Protein AF-A0A8C5MD78-F1 (afdb_monomer_lite)

Foldseek 3Di:
DDPCPDPVCVVDPPVCVVVVVDDDPDDDDDPDPPDPPVPDCVVVVDDPDDDDDDDDDDPVRVVVCVPVDDDDPVPD

pLDDT: mean 91.62, std 9.54, range [53.5, 98.0]

Secondary structure (DSSP, 8-state):
---TT-GGGTT--HHHHHTT-SPPS------STT--TTS-HHHHTS---PPPP--PPPHHHHHTTTT-----GGG-

InterPro domains:
  IPR000961 AGC-kinase, C-terminal [PS51285] (10-76)
  IPR000961 AGC-kinase, C-terminal [SM00133] (10-72)
  IPR017892 Protein kinase, C-terminal [PF00433] (30-69)

Structure (mmCIF, N/CA/C/O backbone):
data_AF-A0A8C5MD78-F1
#
_entry.id   AF-A0A8C5MD78-F1
#
loop_
_atom_site.group_PDB
_atom_site.id
_atom_site.type_symbol
_atom_site.label_atom_id
_atom_site.label_alt_id
_atom_site.label_comp_id
_atom_site.label_asym_id
_atom_site.label_entity_id
_atom_site.label_seq_id
_atom_site.pdbx_PDB_ins_code
_atom_site.Cartn_x
_atom_site.Cartn_y
_atom_site.Cartn_z
_atom_site.occupancy
_atom_site.B_iso_or_equiv
_atom_site.auth_seq_id
_atom_site.auth_comp_id
_atom_site.auth_asym_id
_atom_site.auth_atom_id
_atom_site.pdbx_PDB_model_num
ATOM 1 N N . MET A 1 1 ? 17.692 19.242 -1.995 1.00 53.50 1 MET A N 1
ATOM 2 C CA . MET A 1 1 ? 19.011 18.614 -2.240 1.00 53.50 1 MET A CA 1
ATOM 3 C C . MET A 1 1 ? 19.091 18.295 -3.724 1.00 53.50 1 MET A C 1
ATOM 5 O O . MET A 1 1 ? 18.089 17.838 -4.257 1.00 53.50 1 MET A O 1
ATOM 9 N N . ASN A 1 2 ? 20.198 18.608 -4.402 1.00 64.81 2 ASN A N 1
ATOM 10 C CA . ASN A 1 2 ? 20.339 18.356 -5.837 1.00 64.81 2 ASN A CA 1
ATOM 11 C C . ASN A 1 2 ? 21.083 17.029 -6.067 1.00 64.81 2 ASN A C 1
ATOM 13 O O . ASN A 1 2 ? 22.294 16.968 -5.877 1.00 64.81 2 ASN A O 1
ATOM 17 N N . PHE A 1 3 ? 20.353 15.989 -6.470 1.00 70.69 3 PHE A N 1
ATOM 18 C CA . PHE A 1 3 ? 20.909 14.666 -6.773 1.00 70.69 3 PHE A CA 1
ATOM 19 C C . PHE A 1 3 ? 21.408 14.528 -8.220 1.00 70.69 3 PHE A C 1
ATOM 21 O O . PHE A 1 3 ? 22.052 13.533 -8.538 1.00 70.69 3 PHE A O 1
ATOM 28 N N . SER A 1 4 ? 21.189 15.533 -9.082 1.00 64.94 4 SER A N 1
ATOM 29 C CA . SER A 1 4 ? 21.557 15.481 -10.506 1.00 64.94 4 SER A CA 1
ATOM 30 C C . SER A 1 4 ? 23.068 15.447 -10.761 1.00 64.94 4 SER A C 1
ATOM 32 O O . SER A 1 4 ? 23.487 15.228 -11.890 1.00 64.94 4 SER A O 1
ATOM 34 N N . HIS A 1 5 ? 23.886 15.702 -9.735 1.00 66.81 5 HIS A N 1
ATOM 35 C CA . HIS A 1 5 ? 25.350 15.729 -9.820 1.00 66.81 5 HIS A CA 1
ATOM 36 C C . HIS A 1 5 ? 26.024 14.546 -9.103 1.00 66.81 5 HIS A C 1
ATOM 38 O O . HIS A 1 5 ? 27.249 14.527 -8.992 1.00 66.81 5 HIS A O 1
ATOM 44 N N . ASN A 1 6 ? 25.260 13.575 -8.588 1.00 78.69 6 ASN A N 1
ATOM 45 C CA . ASN A 1 6 ? 25.853 12.355 -8.045 1.00 78.69 6 ASN A CA 1
ATOM 46 C C . ASN A 1 6 ? 26.266 11.427 -9.203 1.00 78.69 6 ASN A C 1
ATOM 48 O O . ASN A 1 6 ? 25.456 11.132 -10.083 1.00 78.69 6 ASN A O 1
ATOM 52 N N . LEU A 1 7 ? 27.521 10.964 -9.173 1.00 82.44 7 LEU A N 1
ATOM 53 C CA . LEU A 1 7 ? 28.101 10.041 -10.151 1.00 82.44 7 LEU A CA 1
ATOM 54 C C . LEU A 1 7 ? 27.269 8.762 -10.326 1.00 82.44 7 LEU A C 1
ATOM 56 O O . LEU A 1 7 ? 27.163 8.256 -11.441 1.00 82.44 7 LEU A O 1
ATOM 60 N N . ASP A 1 8 ? 26.621 8.301 -9.257 1.00 83.81 8 ASP A N 1
ATOM 61 C CA . ASP A 1 8 ? 25.801 7.087 -9.255 1.00 83.81 8 ASP A CA 1
ATOM 62 C C . ASP A 1 8 ? 24.531 7.216 -10.121 1.00 83.81 8 ASP A C 1
ATOM 64 O O . ASP A 1 8 ? 23.944 6.209 -10.514 1.00 83.81 8 ASP A O 1
ATOM 68 N N . PHE A 1 9 ? 24.110 8.443 -10.459 1.00 87.75 9 PHE A N 1
ATOM 69 C CA . PHE A 1 9 ? 22.859 8.722 -11.176 1.00 87.75 9 PHE A CA 1
ATOM 70 C C . PHE A 1 9 ? 23.051 9.480 -12.494 1.00 87.75 9 PHE A C 1
ATOM 72 O O . PHE A 1 9 ? 22.072 9.928 -13.087 1.00 87.75 9 PHE A O 1
ATOM 79 N N . LEU A 1 10 ? 24.289 9.615 -12.982 1.00 84.69 10 LEU A N 1
ATOM 80 C CA . LEU A 1 10 ? 24.584 10.380 -14.205 1.00 84.69 10 LEU A CA 1
ATOM 81 C C . LEU A 1 10 ? 23.857 9.864 -15.450 1.00 84.69 10 LEU A C 1
ATOM 83 O O . LEU A 1 10 ? 23.576 10.638 -16.359 1.00 84.69 10 LEU A O 1
ATOM 87 N N . ASN A 1 11 ? 23.553 8.567 -15.487 1.00 86.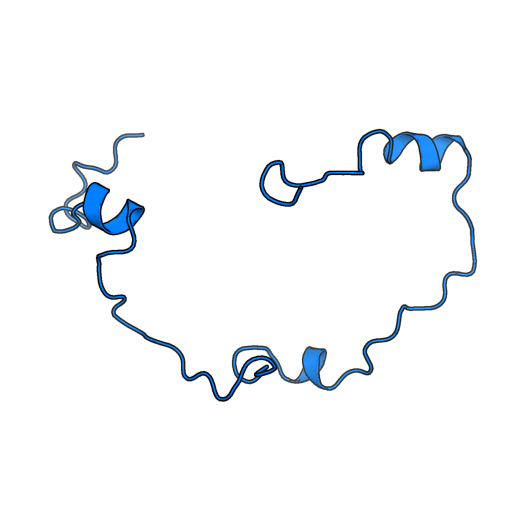12 11 ASN A N 1
ATOM 88 C CA . ASN A 1 11 ? 22.871 7.933 -16.613 1.00 86.12 11 ASN A CA 1
ATOM 89 C C . ASN A 1 11 ? 21.341 7.922 -16.459 1.00 86.12 11 ASN A C 1
ATOM 91 O O . ASN A 1 11 ? 20.655 7.297 -17.266 1.00 86.12 11 ASN A O 1
ATOM 95 N N . ILE A 1 12 ? 20.800 8.567 -15.421 1.00 89.69 12 ILE A N 1
ATOM 96 C CA . ILE A 1 12 ? 19.358 8.672 -15.203 1.00 89.69 12 ILE A CA 1
ATOM 97 C C . ILE A 1 12 ? 18.859 9.965 -15.841 1.00 89.69 12 ILE A C 1
ATOM 99 O O . ILE A 1 12 ? 19.139 11.063 -15.358 1.00 89.69 12 ILE A O 1
ATOM 103 N N . ASP A 1 13 ? 18.055 9.828 -16.893 1.00 92.00 13 ASP A N 1
ATOM 104 C CA . ASP A 1 13 ? 17.159 10.903 -17.301 1.00 92.00 13 ASP A CA 1
ATOM 105 C C . ASP A 1 13 ? 15.983 10.961 -16.317 1.00 92.00 13 ASP A C 1
ATOM 107 O O . ASP A 1 13 ? 15.087 10.112 -16.310 1.00 92.00 13 ASP A O 1
ATOM 111 N N . TRP A 1 14 ? 16.009 11.964 -15.442 1.00 91.12 14 TRP A N 1
ATOM 112 C CA . TRP A 1 14 ? 14.989 12.164 -14.415 1.00 91.12 14 TRP A CA 1
ATOM 113 C C . TRP A 1 14 ? 13.613 12.512 -14.990 1.00 91.12 14 TRP A C 1
ATOM 115 O O . TRP A 1 14 ? 12.606 12.218 -14.346 1.00 91.12 14 TRP A O 1
ATOM 125 N N . SER A 1 15 ? 13.558 13.114 -16.182 1.00 94.62 15 SER A N 1
ATOM 126 C CA . SER A 1 15 ? 12.294 13.440 -16.845 1.00 94.62 15 SER A CA 1
ATOM 127 C C . SER A 1 15 ? 11.638 12.160 -17.349 1.00 94.62 15 SER A C 1
ATOM 129 O O . SER A 1 15 ? 10.483 11.892 -17.027 1.00 94.62 15 SER A O 1
ATOM 131 N N . GLU A 1 16 ? 12.394 11.316 -18.053 1.00 95.94 16 GLU A N 1
ATOM 132 C CA . GLU A 1 16 ? 11.902 10.019 -18.537 1.00 95.94 16 GLU A CA 1
ATOM 133 C C . GLU A 1 16 ? 11.517 9.084 -17.382 1.00 95.94 16 GLU A C 1
AT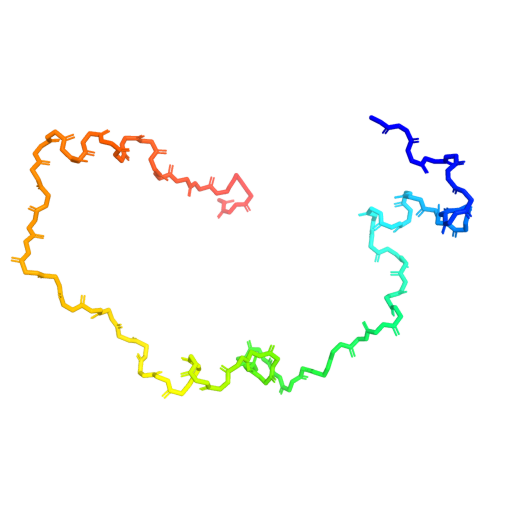OM 135 O O . GLU A 1 16 ? 10.518 8.365 -17.465 1.00 95.94 16 GLU A O 1
ATOM 140 N N . LEU A 1 17 ? 12.268 9.112 -16.273 1.00 94.75 17 LEU A N 1
ATOM 141 C CA . LEU A 1 17 ? 11.926 8.356 -15.068 1.00 94.75 17 LEU A CA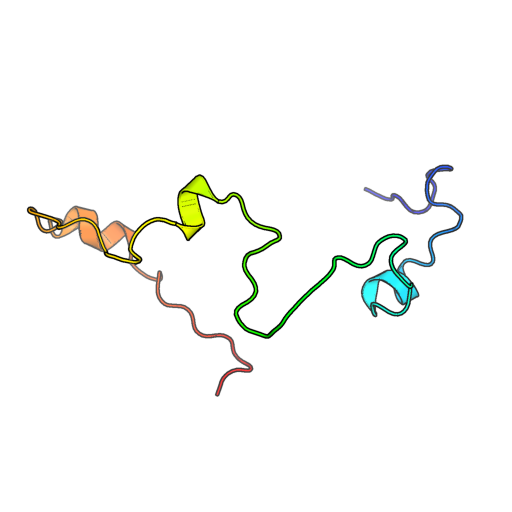 1
ATOM 142 C C . LEU A 1 17 ? 10.598 8.835 -14.461 1.00 94.75 17 LEU A C 1
ATOM 144 O O . LEU A 1 17 ? 9.742 8.011 -14.138 1.00 94.75 17 LEU A O 1
ATOM 148 N N . LEU A 1 18 ? 10.406 10.153 -14.334 1.00 95.56 18 LEU A N 1
ATOM 149 C CA . LEU A 1 18 ? 9.173 10.749 -13.808 1.00 95.56 18 LEU A CA 1
ATOM 150 C C . LEU A 1 18 ? 7.956 10.386 -14.669 1.00 95.56 18 LEU A C 1
ATOM 152 O O . LEU A 1 18 ? 6.899 10.052 -14.131 1.00 95.56 18 LEU A O 1
ATOM 156 N N . PHE A 1 19 ? 8.117 10.398 -15.993 1.00 97.56 19 PHE A N 1
ATOM 157 C CA . PHE A 1 19 ? 7.077 9.992 -16.940 1.00 97.56 19 PHE A CA 1
ATOM 158 C C . PHE A 1 19 ? 6.905 8.471 -17.067 1.00 97.56 19 PHE A C 1
ATOM 160 O O . PHE A 1 19 ? 6.035 8.025 -17.809 1.00 97.56 19 PHE A O 1
ATOM 167 N N . ARG A 1 20 ? 7.661 7.669 -16.298 1.00 96.12 20 ARG A N 1
ATOM 168 C CA . ARG A 1 20 ? 7.627 6.193 -16.302 1.00 96.12 20 ARG A CA 1
ATOM 169 C C . ARG A 1 20 ? 7.985 5.569 -17.660 1.00 96.12 20 ARG A C 1
ATOM 171 O O . ARG A 1 20 ? 7.543 4.464 -17.964 1.00 96.12 20 ARG A O 1
ATOM 178 N N . ASN A 1 21 ? 8.812 6.249 -18.452 1.00 97.06 21 ASN A N 1
ATOM 179 C CA . ASN A 1 21 ? 9.285 5.769 -19.754 1.00 97.06 21 ASN A CA 1
ATOM 180 C C . ASN A 1 21 ? 10.547 4.898 -19.652 1.00 97.06 21 ASN A C 1
ATOM 182 O O . ASN A 1 21 ? 10.868 4.138 -20.566 1.00 97.06 21 ASN A O 1
ATOM 186 N N . VAL A 1 22 ? 11.274 4.983 -18.536 1.00 95.00 22 VAL A N 1
ATOM 187 C CA . VAL A 1 22 ? 12.420 4.106 -18.265 1.00 95.00 22 VAL A CA 1
ATOM 188 C C . VAL A 1 22 ? 11.907 2.710 -17.905 1.00 95.00 22 VAL A C 1
ATOM 190 O O . VAL A 1 22 ? 11.158 2.544 -16.944 1.00 95.00 22 VAL A O 1
ATOM 193 N N . THR A 1 23 ? 12.325 1.687 -18.657 1.00 94.38 23 THR A N 1
ATOM 194 C CA . THR A 1 23 ? 11.983 0.290 -18.344 1.00 94.38 23 THR A CA 1
ATOM 195 C C . THR A 1 23 ? 12.667 -0.136 -17.038 1.00 94.38 23 THR A C 1
ATOM 197 O O . THR A 1 23 ? 13.888 0.012 -16.929 1.00 94.38 23 THR A O 1
ATOM 200 N N . PRO A 1 24 ? 11.933 -0.675 -16.046 1.00 94.88 24 PRO A N 1
ATOM 201 C CA . PRO A 1 24 ? 12.544 -1.132 -14.807 1.00 94.88 24 PRO A CA 1
ATOM 202 C C . PRO A 1 24 ? 13.435 -2.359 -15.066 1.00 94.88 24 PRO A C 1
ATOM 204 O O . PRO A 1 24 ? 13.090 -3.210 -15.887 1.00 94.88 24 PRO A O 1
ATOM 207 N N . PRO A 1 25 ? 14.564 -2.503 -14.350 1.00 95.06 25 PRO A N 1
ATOM 208 C CA . PRO A 1 25 ? 15.474 -3.638 -14.533 1.00 95.06 25 PRO A CA 1
ATOM 209 C C . PRO A 1 25 ? 14.878 -4.973 -14.056 1.00 95.06 25 PRO A C 1
ATOM 211 O O . PRO A 1 25 ? 15.390 -6.037 -14.394 1.00 95.06 25 PRO A O 1
ATOM 214 N N . PHE A 1 26 ? 13.807 -4.919 -13.264 1.00 97.38 26 PHE A N 1
ATOM 215 C CA . PHE A 1 26 ? 13.057 -6.070 -12.792 1.00 97.38 26 PHE A CA 1
ATOM 216 C C . PHE A 1 26 ? 11.564 -5.813 -12.985 1.00 97.38 26 PHE A C 1
ATOM 218 O O . PHE A 1 26 ? 11.043 -4.780 -12.563 1.00 97.38 26 PHE A O 1
ATOM 225 N N . VAL A 1 27 ? 10.890 -6.776 -13.607 1.00 96.25 27 VAL A N 1
ATOM 226 C CA . VAL A 1 27 ? 9.435 -6.805 -13.749 1.00 96.25 27 VAL A CA 1
ATOM 227 C C . VAL A 1 27 ? 8.940 -8.012 -12.948 1.00 96.25 27 VAL A C 1
ATOM 229 O O . VAL A 1 27 ? 9.288 -9.139 -13.311 1.00 96.25 27 VAL A O 1
ATOM 232 N N . PRO A 1 28 ? 8.184 -7.816 -11.851 1.00 96.88 28 PRO A N 1
ATOM 233 C CA . PRO A 1 28 ? 7.658 -8.928 -11.068 1.00 96.88 28 PRO A CA 1
ATOM 234 C C . PRO A 1 28 ? 6.672 -9.753 -11.897 1.00 96.88 28 PRO A C 1
ATOM 236 O O . PRO A 1 28 ? 5.982 -9.236 -12.777 1.00 96.88 28 PRO A O 1
ATOM 239 N N . THR A 1 29 ? 6.599 -11.050 -11.606 1.00 97.88 29 THR A N 1
ATOM 240 C CA . THR A 1 29 ? 5.574 -11.914 -12.204 1.00 97.88 29 THR A CA 1
ATOM 241 C C . THR A 1 29 ? 4.226 -11.595 -11.570 1.00 97.88 29 THR A C 1
ATOM 243 O O . THR A 1 29 ? 4.139 -11.507 -10.346 1.00 97.88 29 THR A O 1
ATOM 246 N N . ILE A 1 30 ? 3.204 -11.419 -12.410 1.00 97.56 30 ILE A N 1
ATOM 247 C CA . ILE A 1 30 ? 1.819 -11.167 -12.010 1.00 97.56 30 ILE A CA 1
ATOM 248 C C . ILE A 1 30 ? 0.928 -12.158 -12.758 1.00 97.56 30 ILE A C 1
ATOM 250 O O . ILE A 1 30 ? 0.908 -12.181 -13.989 1.00 97.56 30 ILE A O 1
ATOM 254 N N . ASN A 1 31 ? 0.198 -12.978 -12.013 1.00 96.94 31 ASN A N 1
ATOM 255 C CA . ASN A 1 31 ? -0.635 -14.068 -12.521 1.00 96.94 31 ASN A CA 1
ATOM 256 C C . ASN A 1 31 ? -2.104 -13.658 -12.738 1.00 96.94 31 ASN A C 1
ATOM 258 O O . ASN A 1 31 ? -2.892 -14.445 -13.259 1.00 96.94 31 ASN A O 1
ATOM 262 N N . GLY A 1 32 ? -2.488 -12.438 -12.351 1.00 97.50 32 GLY A N 1
ATOM 263 C CA . GLY A 1 32 ? -3.849 -11.921 -12.485 1.00 97.50 32 GLY A CA 1
ATOM 264 C C . GLY A 1 32 ? -4.094 -10.670 -11.640 1.00 97.50 32 GLY A C 1
ATOM 265 O O . GLY A 1 32 ? -3.206 -10.199 -10.938 1.00 97.50 32 GLY A O 1
ATOM 266 N N . VAL A 1 33 ? -5.316 -10.133 -11.707 1.00 97.56 33 VAL A N 1
ATOM 267 C CA . VAL A 1 33 ? -5.716 -8.913 -10.973 1.00 97.56 33 VAL A CA 1
ATOM 268 C C . VAL A 1 33 ? -5.788 -9.099 -9.454 1.00 97.56 33 VAL A C 1
ATOM 270 O O . VAL A 1 33 ? -5.632 -8.130 -8.722 1.00 97.56 33 VAL A O 1
ATOM 273 N N . GLU A 1 34 ? -5.991 -10.331 -8.990 1.00 96.12 34 GLU A N 1
ATOM 274 C CA . GLU A 1 34 ? -6.060 -10.699 -7.567 1.00 96.12 34 GLU A CA 1
ATOM 275 C C . GLU A 1 34 ? -4.778 -11.405 -7.088 1.00 96.12 34 GLU A C 1
ATOM 277 O O . GLU A 1 34 ? -4.773 -12.042 -6.039 1.00 96.12 34 GLU A O 1
ATOM 282 N N . ASP A 1 35 ? -3.690 -11.344 -7.865 1.00 97.44 35 ASP A N 1
ATOM 283 C CA . ASP A 1 35 ? -2.458 -12.057 -7.533 1.00 97.44 35 ASP A CA 1
ATOM 284 C C . ASP A 1 35 ? -1.797 -11.506 -6.263 1.00 97.44 35 ASP A C 1
ATOM 286 O O . ASP A 1 35 ? -1.399 -10.340 -6.197 1.00 97.44 35 ASP A O 1
ATOM 290 N N . THR A 1 36 ? -1.630 -12.377 -5.270 1.00 96.94 36 THR A N 1
ATOM 291 C CA . THR A 1 36 ? -0.968 -12.067 -4.005 1.00 96.94 36 THR A CA 1
ATOM 292 C C . THR A 1 36 ? 0.425 -12.691 -3.876 1.00 96.94 36 THR A C 1
ATOM 294 O O . THR A 1 36 ? 1.034 -12.594 -2.814 1.00 96.94 36 THR A O 1
ATOM 297 N N . SER A 1 37 ? 0.988 -13.294 -4.933 1.00 97.00 37 SER A N 1
ATOM 298 C CA . SER A 1 37 ? 2.246 -14.058 -4.854 1.00 97.00 37 SER A CA 1
ATOM 299 C C . SER A 1 37 ? 3.483 -13.235 -4.479 1.00 97.00 37 SER A C 1
ATOM 301 O O . SER A 1 37 ? 4.514 -13.803 -4.128 1.00 97.00 37 SER A O 1
ATOM 303 N N . ASN A 1 38 ? 3.406 -11.906 -4.595 1.00 97.31 38 ASN A N 1
ATOM 304 C CA . ASN A 1 38 ? 4.472 -10.974 -4.214 1.00 97.31 38 ASN A CA 1
ATOM 305 C C . ASN A 1 38 ? 4.300 -10.422 -2.779 1.00 97.31 38 ASN A C 1
ATOM 307 O O . ASN A 1 38 ? 5.048 -9.533 -2.378 1.00 97.31 38 ASN A O 1
ATOM 311 N N . PHE A 1 39 ? 3.327 -10.935 -2.019 1.00 97.06 39 PHE A N 1
ATOM 312 C CA . PHE A 1 39 ? 3.114 -10.658 -0.597 1.00 97.06 39 PHE A CA 1
ATOM 313 C C . PHE A 1 39 ? 3.461 -11.895 0.239 1.00 97.06 39 PHE A C 1
ATOM 315 O O . PHE A 1 39 ? 3.442 -13.025 -0.250 1.00 97.06 39 PHE A O 1
ATOM 322 N N . GLU A 1 40 ? 3.763 -11.700 1.520 1.00 98.00 40 GLU A N 1
ATOM 323 C CA . GLU A 1 40 ? 4.028 -12.817 2.425 1.00 98.00 40 GLU A CA 1
ATOM 324 C C . GLU A 1 40 ? 2.757 -13.647 2.666 1.00 98.00 40 GLU A C 1
ATOM 326 O O . GLU A 1 40 ? 1.657 -13.122 2.877 1.00 98.00 40 GLU A O 1
ATOM 331 N N . ALA A 1 41 ? 2.909 -14.972 2.628 1.00 96.62 41 ALA A N 1
ATOM 332 C CA . ALA A 1 41 ? 1.788 -15.898 2.749 1.00 96.62 41 ALA A CA 1
ATOM 333 C C . ALA A 1 41 ? 1.137 -15.866 4.140 1.00 96.62 41 ALA A C 1
ATOM 335 O O . ALA A 1 41 ? -0.042 -16.199 4.251 1.00 96.62 41 ALA A O 1
ATOM 336 N N . GLU A 1 42 ? 1.864 -15.453 5.187 1.00 96.88 42 GLU A N 1
ATOM 337 C CA . GLU A 1 42 ? 1.291 -15.361 6.535 1.00 96.88 42 GLU A CA 1
ATOM 338 C C . GLU A 1 42 ? 0.085 -14.418 6.563 1.00 96.88 42 GLU A C 1
ATOM 340 O O . GLU A 1 42 ? -0.960 -14.814 7.055 1.00 96.88 42 GLU A O 1
ATOM 345 N N . PHE A 1 43 ? 0.159 -13.260 5.898 1.00 96.25 43 PHE A N 1
ATOM 346 C CA . PHE A 1 43 ? -0.948 -12.300 5.864 1.00 96.25 43 PHE A CA 1
ATOM 347 C C . PHE A 1 43 ? -2.053 -12.695 4.885 1.00 96.25 43 PHE A C 1
ATOM 349 O O . PHE A 1 43 ? -3.234 -12.518 5.159 1.00 96.25 43 PHE A O 1
ATOM 356 N N . THR A 1 44 ? -1.688 -13.214 3.712 1.00 96.75 44 THR A N 1
ATOM 357 C CA . THR A 1 44 ? -2.663 -13.476 2.636 1.00 96.75 44 THR A CA 1
ATOM 358 C C . THR A 1 44 ? -3.404 -14.802 2.796 1.00 96.75 44 THR A C 1
ATOM 360 O O . THR A 1 44 ? -4.404 -15.030 2.117 1.00 96.75 44 THR A O 1
ATOM 363 N N . SER A 1 45 ? -2.940 -15.663 3.706 1.00 95.56 45 SER A N 1
ATOM 364 C CA . SER A 1 45 ? -3.644 -16.88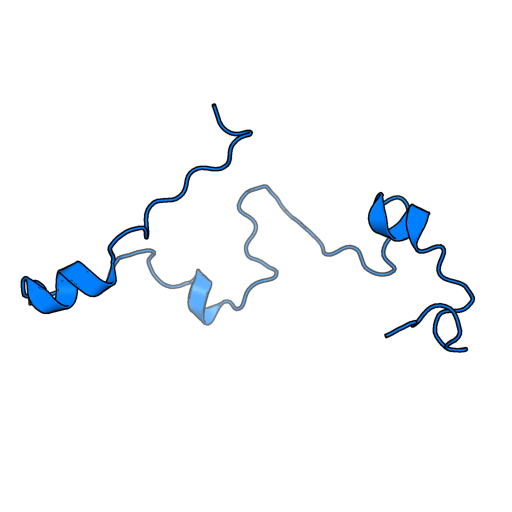4 4.114 1.00 95.56 45 SER A CA 1
ATOM 365 C C . SER A 1 45 ? -4.641 -16.664 5.255 1.00 95.56 45 SER A C 1
ATOM 367 O O . SER A 1 45 ? -5.486 -17.532 5.496 1.00 95.56 45 SER A O 1
ATOM 369 N N . GLU A 1 46 ? -4.579 -15.521 5.944 1.00 96.69 46 GLU A N 1
ATOM 370 C CA . GLU A 1 46 ? -5.564 -15.156 6.955 1.00 96.69 46 GLU A CA 1
ATOM 371 C C . GLU A 1 46 ? -6.920 -14.835 6.319 1.00 96.69 46 GLU A C 1
ATOM 373 O O . GLU A 1 46 ? -7.028 -14.343 5.193 1.00 96.69 46 GLU A O 1
ATOM 378 N N . ALA A 1 47 ? -7.996 -15.110 7.058 1.00 95.81 47 ALA A N 1
ATOM 379 C CA . ALA A 1 47 ? -9.326 -14.712 6.624 1.00 95.81 47 ALA A CA 1
ATOM 380 C C . ALA A 1 47 ? -9.427 -13.171 6.632 1.00 95.81 47 ALA A C 1
ATOM 382 O O . ALA A 1 47 ? -9.076 -12.564 7.645 1.00 95.81 47 ALA A O 1
ATOM 383 N N . PRO A 1 48 ? -9.956 -12.526 5.572 1.00 95.56 48 PRO A N 1
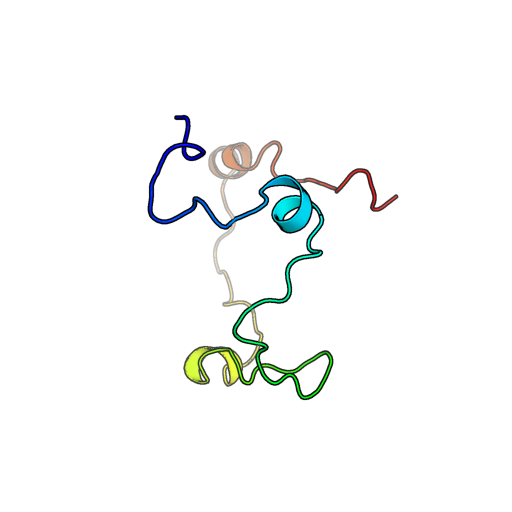ATOM 384 C CA . PRO A 1 48 ? -10.057 -11.069 5.484 1.00 95.56 48 PRO A CA 1
ATOM 385 C C . PRO A 1 48 ? -11.225 -10.552 6.337 1.00 95.56 48 PRO A C 1
ATOM 387 O O . PRO A 1 48 ? -12.255 -10.106 5.829 1.00 95.56 48 PRO A O 1
ATOM 390 N N . VAL A 1 49 ? -11.090 -10.666 7.655 1.00 96.12 49 VAL A N 1
ATOM 391 C CA . VAL A 1 49 ? -12.108 -10.285 8.634 1.00 96.12 49 VAL A CA 1
ATOM 392 C C . VAL A 1 49 ? -11.590 -9.174 9.534 1.00 96.12 49 VAL A C 1
ATOM 394 O O . VAL A 1 49 ? -10.421 -9.140 9.907 1.00 96.12 49 VAL A O 1
ATOM 397 N N . LEU A 1 50 ? -12.479 -8.255 9.906 1.00 94.75 50 LEU A N 1
ATOM 398 C CA . LEU A 1 50 ? -12.164 -7.245 10.908 1.00 94.75 50 LEU A CA 1
ATOM 399 C C . LEU A 1 50 ? -12.177 -7.890 12.295 1.00 94.75 50 LEU A C 1
ATOM 401 O O . LEU A 1 50 ? -13.141 -8.569 12.657 1.00 94.75 50 LEU A O 1
ATOM 405 N N . THR A 1 51 ? -11.137 -7.640 13.090 1.00 93.44 51 THR A N 1
ATOM 406 C CA . THR A 1 51 ? -11.129 -8.008 14.510 1.00 93.44 51 THR A CA 1
ATOM 407 C C . THR A 1 51 ? -12.328 -7.356 15.207 1.00 93.44 51 THR A C 1
ATOM 409 O O . THR A 1 51 ? -12.479 -6.132 15.118 1.00 93.44 51 THR A O 1
ATOM 412 N N . PRO A 1 52 ? -13.184 -8.122 15.910 1.00 92.69 52 PRO A N 1
ATOM 413 C CA . PRO A 1 52 ? -14.325 -7.553 16.615 1.00 92.69 52 PRO A CA 1
ATOM 414 C C . PRO A 1 52 ? -13.877 -6.505 17.637 1.00 92.69 52 PRO A C 1
ATOM 416 O O . PRO A 1 52 ? -13.039 -6.783 18.495 1.00 92.69 52 PRO A O 1
ATOM 419 N N . GLN A 1 53 ? -14.450 -5.304 17.569 1.00 89.19 53 GLN A N 1
ATOM 420 C CA . GLN A 1 53 ? -14.255 -4.281 18.592 1.00 89.19 53 GLN A CA 1
ATOM 421 C C . GLN A 1 53 ? -15.385 -4.333 19.619 1.00 89.19 53 GLN A C 1
ATOM 423 O O . GLN A 1 53 ? -16.560 -4.435 19.272 1.00 89.19 53 GLN A O 1
ATOM 428 N N . HIS A 1 54 ? -15.020 -4.257 20.899 1.00 86.56 54 HIS A N 1
ATOM 429 C CA . HIS A 1 54 ? -15.965 -4.337 22.018 1.00 86.56 54 HIS A CA 1
ATOM 430 C C . HIS A 1 54 ? -16.286 -2.977 22.652 1.00 86.56 54 HIS A C 1
ATOM 432 O O . HIS A 1 54 ? -17.162 -2.907 23.511 1.00 86.56 54 HIS A O 1
ATOM 438 N N . GLN A 1 55 ? -15.576 -1.913 22.269 1.00 89.81 55 GLN A N 1
ATOM 439 C CA . GLN A 1 55 ? -15.704 -0.582 22.860 1.00 89.81 55 GLN A CA 1
ATOM 440 C C . GLN A 1 55 ? -15.808 0.473 21.763 1.00 89.81 55 GLN A C 1
ATOM 442 O O . GLN A 1 55 ? -15.057 0.435 20.792 1.00 89.81 55 GLN A O 1
ATOM 447 N N . SER A 1 56 ? -16.730 1.413 21.946 1.00 91.56 56 SER A N 1
ATOM 448 C CA . SER A 1 56 ? -16.818 2.617 21.124 1.00 91.56 56 SER A CA 1
ATOM 449 C C . SER A 1 56 ? -15.936 3.711 21.719 1.00 91.56 56 SER A C 1
ATOM 451 O O . SER A 1 56 ? -15.859 3.837 22.942 1.00 91.56 56 SER A O 1
ATOM 453 N N . LEU A 1 57 ? -15.322 4.518 20.855 1.00 94.12 57 LEU A N 1
ATOM 454 C CA . LEU A 1 57 ? -14.594 5.719 21.264 1.00 94.12 57 LEU A CA 1
ATOM 455 C C . LEU A 1 57 ? -15.542 6.743 21.907 1.00 94.12 57 LEU A C 1
ATOM 457 O O . LEU A 1 57 ? -16.701 6.864 21.495 1.00 94.12 57 LEU A O 1
ATOM 461 N N . ASN A 1 58 ? -15.045 7.489 22.892 1.00 95.50 58 ASN A N 1
ATOM 462 C CA . ASN A 1 58 ? -15.761 8.624 23.476 1.00 95.50 58 ASN A CA 1
ATOM 463 C C . ASN A 1 58 ? -15.699 9.871 22.567 1.00 95.50 58 ASN A C 1
ATOM 465 O O . ASN A 1 58 ? -14.983 9.892 21.569 1.00 95.50 58 ASN A O 1
ATOM 469 N N . GLU A 1 59 ? -16.455 10.920 22.905 1.00 96.31 59 GLU A N 1
ATOM 470 C CA . GLU A 1 59 ? -16.548 12.141 22.085 1.00 96.31 59 GLU A CA 1
ATOM 471 C C . GLU A 1 59 ? -15.184 12.806 21.849 1.00 96.31 59 GLU A C 1
ATOM 473 O O . GLU A 1 59 ? -14.849 13.132 20.714 1.00 96.31 59 GLU A O 1
ATOM 478 N N . THR A 1 60 ? -14.359 12.934 22.890 1.00 96.81 60 THR A N 1
ATOM 479 C CA . THR A 1 60 ? -13.023 13.542 22.791 1.00 96.81 60 THR A CA 1
ATOM 480 C C . THR A 1 60 ? -12.071 12.713 21.924 1.00 96.81 60 THR A C 1
ATOM 482 O O . THR A 1 60 ? -11.253 13.264 21.195 1.00 96.81 60 THR A O 1
ATOM 485 N N . GLU A 1 61 ? -12.171 11.385 21.965 1.00 95.94 61 GLU A N 1
ATOM 486 C CA . GLU A 1 61 ? -11.395 10.498 21.089 1.00 95.94 61 GLU A CA 1
ATOM 487 C C . GLU A 1 61 ? -11.847 10.604 19.627 1.00 95.94 61 GLU A C 1
ATOM 489 O O . GLU A 1 61 ? -11.012 10.578 18.724 1.00 95.94 61 GLU A O 1
ATOM 494 N N . GLN A 1 62 ? -13.150 10.769 19.384 1.00 96.81 62 GLN A N 1
ATOM 495 C CA . GLN A 1 62 ? -13.698 10.960 18.038 1.00 96.81 62 GLN A CA 1
ATOM 496 C C . GLN A 1 62 ? -13.252 12.285 17.405 1.00 96.81 62 GLN A C 1
ATOM 498 O O . GLN A 1 62 ? -13.040 12.347 16.194 1.00 96.81 62 GLN A O 1
ATOM 503 N N . GLU A 1 63 ? -13.047 13.339 18.201 1.00 97.19 63 GLU A N 1
ATOM 504 C CA . GLU A 1 63 ? -12.543 14.628 17.707 1.00 97.19 63 GLU A CA 1
ATOM 505 C C . GLU A 1 63 ? -11.174 14.511 17.016 1.00 97.19 63 GLU A C 1
ATOM 507 O O . GLU A 1 63 ? -10.888 15.277 16.096 1.00 97.19 63 GLU A O 1
ATOM 512 N N . ALA A 1 64 ? -10.356 13.513 17.375 1.00 96.50 64 ALA A N 1
ATOM 513 C CA . ALA A 1 64 ? -9.066 13.263 16.728 1.00 96.50 64 ALA A CA 1
ATOM 514 C C . ALA A 1 64 ? -9.187 12.837 15.251 1.00 96.50 64 ALA A C 1
ATOM 516 O O . ALA A 1 64 ? -8.209 12.930 14.510 1.00 96.50 64 ALA A O 1
ATOM 517 N N . PHE A 1 65 ? -10.368 12.391 14.814 1.00 96.19 65 PHE A N 1
ATOM 518 C CA . PHE A 1 65 ? -10.637 11.955 13.440 1.00 96.19 65 PHE A CA 1
ATOM 519 C C . PHE A 1 65 ? -11.308 13.043 12.584 1.00 96.19 65 PHE A C 1
ATOM 521 O O . PHE A 1 65 ? -11.698 12.783 11.444 1.00 96.19 65 PHE A O 1
ATOM 528 N N . GLN A 1 66 ? -11.440 14.277 13.089 1.00 96.94 66 GLN A N 1
ATOM 529 C CA . GLN A 1 66 ? -11.940 15.390 12.280 1.00 96.94 66 GLN A CA 1
ATOM 530 C C . GLN A 1 66 ? -11.043 15.623 11.054 1.00 96.94 66 GLN A C 1
ATOM 532 O O . GLN A 1 66 ? -9.834 15.803 11.172 1.00 96.94 66 GLN A O 1
ATOM 537 N N . GLY A 1 67 ? -11.652 15.635 9.863 1.00 96.62 67 GLY A N 1
ATOM 538 C CA . GLY A 1 67 ? -10.933 15.793 8.594 1.00 96.62 67 GLY A CA 1
ATOM 539 C C . GLY A 1 67 ? -10.246 14.523 8.081 1.00 96.62 67 GLY A C 1
ATOM 540 O O . GLY A 1 67 ? -9.404 14.624 7.194 1.00 96.62 67 GLY A O 1
ATOM 541 N N . PHE A 1 68 ? -10.582 13.345 8.623 1.00 96.88 68 PHE A N 1
ATOM 542 C CA . P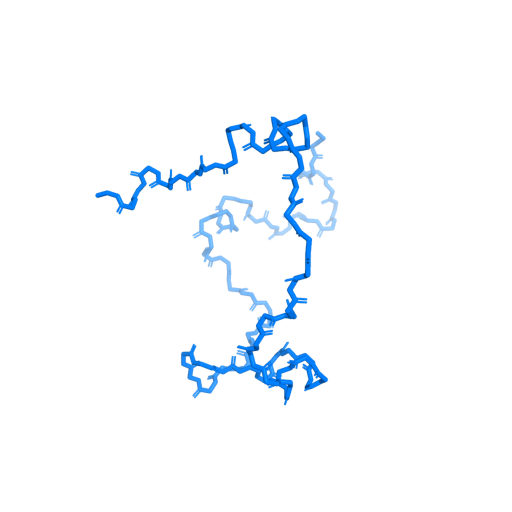HE A 1 68 ? -10.054 12.063 8.143 1.00 96.88 68 PHE A CA 1
ATOM 543 C C . PHE A 1 68 ? -10.542 11.705 6.732 1.00 96.88 68 PHE A C 1
ATOM 545 O O . PHE A 1 68 ? -9.785 11.144 5.939 1.00 96.88 68 PHE A O 1
ATOM 552 N N . ASP A 1 69 ? -11.796 12.035 6.415 1.00 95.38 69 ASP A N 1
ATOM 553 C CA . ASP A 1 69 ? -12.381 11.723 5.115 1.00 95.38 69 ASP A CA 1
ATOM 554 C C . ASP A 1 69 ? -11.678 12.495 3.994 1.00 95.38 69 ASP A C 1
ATOM 556 O O . ASP A 1 69 ? -11.578 13.724 4.013 1.00 95.38 69 ASP A O 1
ATOM 560 N N . TRP A 1 70 ? -11.230 11.758 2.979 1.00 95.31 70 TRP A N 1
ATOM 561 C CA . TRP A 1 70 ? -10.610 12.312 1.784 1.00 95.31 70 TRP A CA 1
ATOM 562 C C . TRP A 1 70 ? -11.091 11.571 0.538 1.00 95.31 70 TRP A C 1
ATOM 564 O O . TRP A 1 70 ? -11.153 10.340 0.507 1.00 95.31 70 TRP A O 1
ATOM 574 N N . ILE A 1 71 ? -11.403 12.330 -0.511 1.00 95.00 71 ILE A N 1
ATOM 575 C CA . ILE A 1 71 ? -11.760 11.812 -1.831 1.00 95.00 71 ILE A CA 1
ATOM 576 C C . ILE A 1 71 ? -10.793 12.428 -2.835 1.00 95.00 71 ILE A C 1
ATOM 578 O O . ILE A 1 71 ? -10.529 13.629 -2.808 1.00 95.00 71 ILE A O 1
ATOM 582 N N . ALA A 1 72 ? -10.247 11.591 -3.712 1.00 94.19 72 ALA A N 1
ATOM 583 C CA . ALA A 1 72 ? -9.378 12.064 -4.772 1.00 94.19 72 ALA A CA 1
ATOM 584 C C . ALA A 1 72 ? -10.176 12.892 -5.787 1.00 94.19 72 ALA A C 1
ATOM 586 O O . ALA A 1 72 ? -11.172 12.402 -6.307 1.00 94.19 72 ALA A O 1
ATOM 587 N N . GLU A 1 73 ? -9.694 14.090 -6.130 1.00 93.19 73 GLU A N 1
ATOM 588 C CA . GLU A 1 73 ? -10.365 15.014 -7.066 1.00 93.19 73 GLU A CA 1
ATOM 589 C C . GLU A 1 73 ? -10.650 14.401 -8.448 1.00 93.19 73 GLU A C 1
ATOM 591 O O . GLU A 1 73 ? -11.555 14.830 -9.150 1.00 93.19 73 GLU A O 1
ATOM 596 N N . TRP A 1 74 ? -9.873 13.394 -8.855 1.00 89.69 74 TRP A N 1
ATOM 597 C CA . TRP A 1 74 ? -10.017 12.713 -10.145 1.00 89.69 74 TRP A CA 1
ATOM 598 C C . TRP A 1 74 ? -11.034 11.561 -10.135 1.00 89.69 74 TRP A C 1
ATOM 600 O O . TRP A 1 74 ? -11.173 10.872 -11.144 1.00 89.69 74 TRP A O 1
ATOM 610 N N . LYS A 1 75 ? -11.684 11.298 -8.996 1.00 75.75 75 LYS A N 1
ATOM 611 C CA . LYS A 1 75 ? -12.595 10.162 -8.798 1.00 75.75 75 LYS A CA 1
ATOM 612 C C . LYS A 1 75 ? -14.080 10.526 -8.984 1.00 75.75 75 LYS A C 1
ATOM 614 O O . LYS A 1 75 ? -14.903 9.612 -8.936 1.00 75.75 75 LYS A O 1
ATOM 619 N N . ASP A 1 76 ? -14.401 11.800 -9.216 1.00 58.44 76 ASP A N 1
ATOM 620 C CA . ASP A 1 76 ? -15.763 12.284 -9.506 1.00 58.44 76 ASP A CA 1
ATOM 621 C C . ASP A 1 76 ? -16.092 12.286 -11.010 1.00 58.44 76 ASP A C 1
ATOM 623 O O . ASP A 1 76 ? -15.226 12.696 -11.822 1.00 58.44 76 ASP A O 1
#

Organism: NCBI:txid445787

Sequence (76 aa):
MNFSHNLDFLNIDWSELLFRNVTPPFVPTINGVEDTSNFEAEFTSEAPVLTPQHQSLNETEQEAFQGFDWIAEWKD

Radius of gyration: 21.87 Å; chains: 1; bounding box: 45×36×43 Å